Protein AF-0000000079761752 (afdb_homodimer)

Sequence (116 aa):
MTKQIEKVLKIPVVRKWYRCPNQECGQKLLIYDNTAQCSGVYIRCKKCGREVEIRIKNMTKQIEKVLKIPVVRKWYRCPNQECGQKLLIYDNTAQCSGVYIRCKKCGREVEIRIKN

Radius of gyration: 17.86 Å; Cα contacts (8 Å, |Δi|>4): 216; chains: 2; bounding box: 48×52×30 Å

pLDDT: mean 85.57, std 20.69, range [36.0, 98.31]

Secondary structure (DSSP, 8-state):
--------------EEEEE-S-TTT--EEEEEEEEEEEEEEEEE-TTT--EEEEEEE-/--------------EEEEE-S-TTT--EEEEEEEEEEEEEEEEE-TTT--EEEEEEE-

Foldseek 3Di:
DPPCPVCPVPPPWDKDFDFDPPPVGRHGDDIDTPCDADFPDWDADPPPGDIDTDGDDD/DPPCPVCPVPPPWDKDFDFDPPPVGRHGDDIDTPCDAAFPDWDADPPPGDIDTDGDDD

Organism: Clostridium scindens (strain ATCC 35704 / DSM 5676 / VPI 13733 / 19) (NCBI:txid411468)

Solvent-accessible surface area (backbone atoms only — not comparable to full-atom values): 7006 Å² total; per-residue (Å²): 134,76,77,72,68,69,71,67,72,69,67,75,82,44,73,44,74,42,49,41,82,50,82,89,63,50,45,78,71,36,37,31,35,67,74,14,33,28,34,51,32,34,40,66,39,86,82,80,65,46,75,40,73,47,74,39,85,91,134,74,76,71,67,69,69,64,71,70,66,77,81,43,74,43,74,41,50,42,83,50,81,90,64,50,45,77,69,36,36,31,33,67,72,14,33,26,34,51,31,34,41,67,39,85,83,81,65,46,76,40,72,47,74,38,84,92

Structure (mmCIF, N/CA/C/O backbone):
data_AF-0000000079761752-model_v1
#
loop_
_entity.id
_entity.type
_entity.pdbx_description
1 polymer 'Uncharacterized protein'
#
loop_
_atom_site.group_PDB
_atom_site.id
_atom_site.type_symbol
_atom_site.label_atom_id
_atom_site.label_alt_id
_atom_site.label_comp_id
_atom_site.label_asym_id
_atom_site.label_entity_id
_atom_site.label_seq_id
_atom_site.pdbx_PDB_ins_code
_atom_site.Cartn_x
_atom_site.Cartn_y
_atom_site.Cartn_z
_atom_si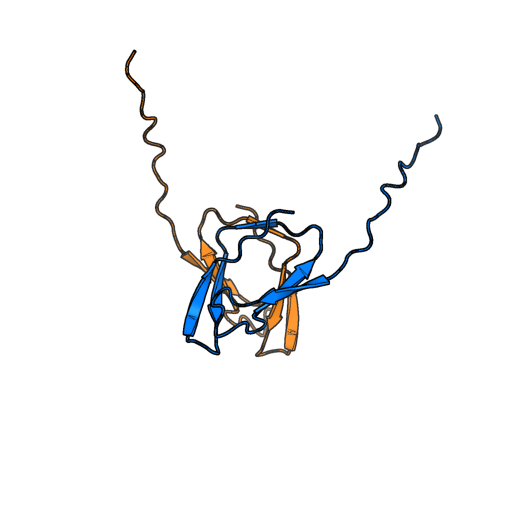te.occupancy
_atom_site.B_iso_or_equiv
_atom_site.auth_seq_id
_atom_site.auth_comp_id
_atom_site.auth_asym_id
_atom_site.auth_atom_id
_atom_site.pdbx_PDB_model_num
ATOM 1 N N . MET A 1 1 ? -33.719 -28.484 -5.801 1 37.5 1 MET A N 1
ATOM 2 C CA . MET A 1 1 ? -33.094 -27.312 -5.195 1 37.5 1 MET A CA 1
ATOM 3 C C . MET A 1 1 ? -31.641 -27.156 -5.629 1 37.5 1 MET A C 1
ATOM 5 O O . MET A 1 1 ? -30.766 -27.859 -5.129 1 37.5 1 MET A O 1
ATOM 9 N N . THR A 1 2 ? -31.453 -27.062 -6.906 1 40.78 2 THR A N 1
ATOM 10 C CA . THR A 1 2 ? -30.188 -26.969 -7.625 1 40.78 2 THR A CA 1
ATOM 11 C C . THR A 1 2 ? -29.375 -25.766 -7.141 1 40.78 2 THR A C 1
ATOM 13 O O . THR A 1 2 ? -29.875 -24.641 -7.117 1 40.78 2 THR A O 1
ATOM 16 N N . LYS A 1 3 ? -28.516 -26 -6.211 1 38.75 3 LYS A N 1
ATOM 17 C CA . LYS A 1 3 ? -27.578 -24.969 -5.746 1 38.75 3 LYS A CA 1
ATOM 18 C C . LYS A 1 3 ? -26.953 -24.234 -6.918 1 38.75 3 LYS A C 1
ATOM 20 O O . LYS A 1 3 ? -26.234 -24.828 -7.73 1 38.75 3 LYS A O 1
ATOM 25 N N . GLN A 1 4 ? -27.781 -23.438 -7.625 1 36 4 GLN A N 1
ATOM 26 C CA . GLN A 1 4 ? -27.141 -22.531 -8.586 1 36 4 GLN A CA 1
ATOM 27 C C . GLN A 1 4 ? -25.844 -21.953 -8.031 1 36 4 GLN A C 1
ATOM 29 O O . GLN A 1 4 ? -25.859 -21.172 -7.078 1 36 4 GLN A O 1
ATOM 34 N N . ILE A 1 5 ? -24.953 -22.797 -7.809 1 40.81 5 ILE A N 1
ATOM 35 C CA . ILE A 1 5 ? -23.625 -22.266 -7.602 1 40.81 5 ILE A CA 1
ATOM 36 C C . ILE A 1 5 ? -23.359 -21.141 -8.594 1 40.81 5 ILE A C 1
ATOM 38 O O . ILE A 1 5 ? -23.312 -21.359 -9.805 1 40.81 5 ILE A O 1
ATOM 42 N N . GLU A 1 6 ? -24.188 -20.109 -8.547 1 40.03 6 GLU A N 1
ATOM 43 C CA . GLU A 1 6 ? -23.797 -18.953 -9.344 1 40.03 6 GLU A CA 1
ATOM 44 C C . GLU A 1 6 ? -22.281 -18.906 -9.539 1 40.03 6 GLU A C 1
ATOM 46 O O . GLU A 1 6 ? -21.516 -19 -8.578 1 40.03 6 GLU A O 1
ATOM 51 N N . LYS A 1 7 ? -21.859 -19.594 -10.555 1 40.44 7 LYS A N 1
ATOM 52 C CA . LYS A 1 7 ? -20.5 -19.484 -11.086 1 40.44 7 LYS A CA 1
ATOM 53 C C . LYS A 1 7 ? -19.984 -18.047 -10.977 1 40.44 7 LYS A C 1
ATOM 55 O O . LYS A 1 7 ? -20.406 -17.172 -11.727 1 40.44 7 LYS A O 1
ATOM 60 N N . VAL A 1 8 ? -20.094 -17.5 -9.82 1 44.91 8 VAL A N 1
ATOM 61 C CA . VAL A 1 8 ? -19.391 -16.203 -9.805 1 44.91 8 VAL A CA 1
A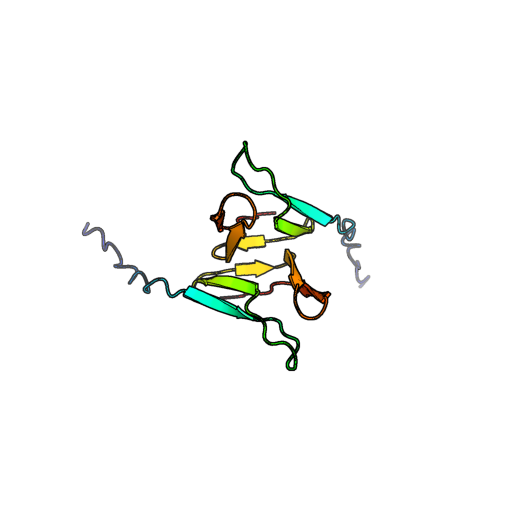TOM 62 C C . VAL A 1 8 ? -18.125 -16.297 -10.648 1 44.91 8 VAL A C 1
ATOM 64 O O . VAL A 1 8 ? -17.234 -17.109 -10.359 1 44.91 8 VAL A O 1
ATOM 67 N N . LEU A 1 9 ? -18.344 -16.297 -11.953 1 49.94 9 LEU A N 1
ATOM 68 C CA . LEU A 1 9 ? -17.188 -16.109 -12.82 1 49.94 9 LEU A CA 1
ATOM 69 C C . LEU A 1 9 ? -16.062 -15.383 -12.078 1 49.94 9 LEU A C 1
ATOM 71 O O . LEU A 1 9 ? -16.25 -14.273 -11.578 1 49.94 9 LEU A O 1
ATOM 75 N N . LYS A 1 10 ? -15.406 -16.156 -11.25 1 57.22 10 LYS A N 1
ATOM 76 C CA . LYS A 1 10 ? -14.234 -15.586 -10.594 1 57.22 10 LYS A CA 1
ATOM 77 C C . LYS A 1 10 ? -13.383 -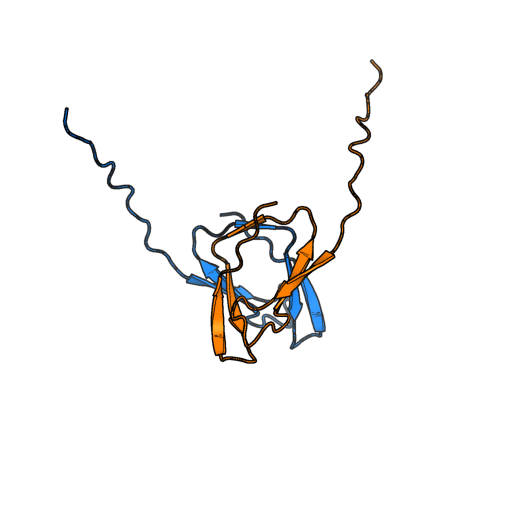14.789 -11.578 1 57.22 10 LYS A C 1
ATOM 79 O O . LYS A 1 10 ? -12.836 -15.352 -12.531 1 57.22 10 LYS A O 1
ATOM 84 N N . ILE A 1 11 ? -13.906 -13.633 -11.961 1 63.66 11 ILE A N 1
ATOM 85 C CA . ILE A 1 11 ? -12.992 -12.812 -12.758 1 63.66 11 ILE A CA 1
ATOM 86 C C . ILE A 1 11 ? -11.555 -13.086 -12.336 1 63.66 11 ILE A C 1
ATOM 88 O O . ILE A 1 11 ? -11.234 -13.086 -11.148 1 63.66 11 ILE A O 1
ATOM 92 N N . PRO A 1 12 ? -10.922 -13.578 -13.336 1 79.19 12 PRO A N 1
ATOM 93 C CA . PRO A 1 12 ? -9.516 -13.836 -13.016 1 79.19 12 PRO A CA 1
ATOM 94 C C . PRO A 1 12 ? -8.844 -12.664 -12.305 1 79.19 12 PRO A C 1
ATOM 96 O O . PRO A 1 12 ? -9.125 -11.508 -12.625 1 79.19 12 PRO A O 1
ATOM 99 N N . VAL A 1 13 ? -8.258 -12.953 -11.211 1 82.62 13 VAL A N 1
ATOM 100 C CA . VAL A 1 13 ? -7.508 -11.93 -10.484 1 82.62 13 VAL A CA 1
ATOM 101 C C . VAL A 1 13 ? -6.324 -11.461 -11.328 1 82.62 13 VAL A C 1
ATOM 103 O O . VAL A 1 13 ? -5.457 -12.266 -11.695 1 82.62 13 VAL A O 1
ATOM 106 N N . VAL A 1 14 ? -6.504 -10.297 -11.844 1 93 14 VAL A N 1
ATOM 107 C CA . VAL A 1 14 ? -5.414 -9.672 -12.586 1 93 14 VAL A CA 1
ATOM 108 C C . VAL A 1 14 ? -4.699 -8.656 -11.688 1 93 14 VAL A C 1
ATOM 110 O O . VAL A 1 14 ? -5.344 -7.852 -11.016 1 93 14 VAL A O 1
ATOM 113 N N . ARG A 1 15 ? -3.424 -8.844 -11.695 1 94.31 15 ARG A N 1
ATOM 114 C CA . ARG A 1 15 ? -2.615 -7.945 -10.883 1 94.31 15 ARG A CA 1
ATOM 115 C C . ARG A 1 15 ? -1.973 -6.859 -11.742 1 94.31 15 ARG A C 1
ATOM 117 O O . ARG A 1 15 ? -1.544 -7.125 -12.867 1 94.31 15 ARG A O 1
ATOM 124 N N . LYS A 1 16 ? -2.02 -5.711 -11.258 1 95.75 16 LYS A N 1
ATOM 125 C CA . LYS A 1 16 ? -1.412 -4.562 -11.93 1 95.75 16 LYS A CA 1
ATOM 126 C C . LYS A 1 16 ? -0.544 -3.76 -10.961 1 95.75 16 LYS A C 1
ATOM 128 O O . LYS A 1 16 ? -0.699 -3.865 -9.742 1 95.75 16 LYS A O 1
ATOM 133 N N . TRP A 1 17 ? 0.324 -2.971 -11.516 1 97.25 17 TRP A N 1
ATOM 134 C CA . TRP A 1 17 ? 1.163 -2.08 -10.719 1 97.25 17 TRP A CA 1
ATOM 135 C C . TRP A 1 17 ? 0.449 -0.762 -10.445 1 97.25 17 TRP A C 1
ATOM 137 O O . TRP A 1 17 ? -0.187 -0.195 -11.336 1 97.25 17 TRP A O 1
ATOM 147 N N . TYR A 1 18 ? 0.572 -0.392 -9.203 1 97.5 18 TYR A N 1
ATOM 148 C CA . TYR A 1 18 ? 0.274 1 -8.883 1 97.5 18 TYR A CA 1
ATOM 149 C C . TYR A 1 18 ? 1.519 1.869 -9.016 1 97.5 18 TYR A C 1
ATOM 151 O O . TYR A 1 18 ? 2.52 1.642 -8.328 1 97.5 18 TYR A O 1
ATOM 159 N N . ARG A 1 19 ? 1.389 2.807 -9.859 1 97.81 19 ARG A N 1
ATOM 160 C CA . ARG A 1 19 ? 2.553 3.639 -10.148 1 97.81 19 ARG A CA 1
ATOM 161 C C . ARG A 1 19 ? 2.434 5 -9.469 1 97.81 19 ARG A C 1
ATOM 163 O O . ARG A 1 19 ? 1.327 5.477 -9.211 1 97.81 19 ARG A O 1
ATOM 170 N N . CYS A 1 20 ? 3.568 5.477 -9.156 1 98.31 20 CYS A N 1
ATOM 171 C CA . CYS A 1 20 ? 3.615 6.84 -8.633 1 98.31 20 CYS A CA 1
ATOM 172 C C . CYS A 1 20 ? 2.83 7.793 -9.523 1 98.31 20 CYS A C 1
ATOM 174 O O . CYS A 1 20 ? 3.035 7.82 -10.742 1 98.31 20 CYS A O 1
ATOM 176 N N . PRO A 1 21 ? 1.914 8.625 -8.938 1 96.69 21 PRO A N 1
ATOM 177 C CA . PRO A 1 21 ? 1.062 9.508 -9.742 1 96.69 21 PRO A CA 1
ATOM 178 C C . PRO A 1 21 ? 1.83 10.68 -10.352 1 96.69 21 PRO A C 1
ATOM 180 O O . PRO A 1 21 ? 1.31 11.375 -11.227 1 96.69 21 PRO A O 1
ATOM 183 N N . ASN A 1 22 ? 3.004 10.867 -9.719 1 95.62 22 ASN A N 1
ATOM 184 C CA . ASN A 1 22 ? 3.85 11.859 -10.375 1 95.62 22 ASN A CA 1
ATOM 185 C C . ASN A 1 22 ? 4.23 11.438 -11.789 1 95.62 22 ASN A C 1
ATOM 187 O O . ASN A 1 22 ? 4.988 10.484 -11.969 1 95.62 22 ASN A O 1
ATOM 191 N N . GLN A 1 23 ? 3.762 12.18 -12.758 1 93.94 23 GLN A N 1
ATOM 192 C CA . GLN A 1 23 ? 3.891 11.82 -14.172 1 93.94 23 GLN A CA 1
ATOM 193 C C . GLN A 1 23 ? 5.355 11.703 -14.578 1 93.94 23 GLN A C 1
ATOM 195 O O . GLN A 1 23 ? 5.711 10.867 -15.406 1 93.94 23 GLN A O 1
ATOM 200 N N . GLU A 1 24 ? 6.176 12.484 -13.945 1 96.62 24 GLU A N 1
ATOM 201 C CA . GLU A 1 24 ? 7.598 12.469 -14.273 1 96.62 24 GLU A CA 1
ATOM 202 C C . GLU A 1 24 ? 8.305 11.305 -13.602 1 96.62 24 GLU A C 1
ATOM 204 O O . GLU A 1 24 ? 9.422 10.938 -13.984 1 96.62 24 GLU A O 1
ATOM 209 N N . CYS A 1 25 ? 7.742 10.703 -12.547 1 97.69 25 CYS A N 1
ATOM 210 C CA . CYS A 1 25 ? 8.344 9.609 -11.805 1 97.69 25 CYS A CA 1
ATOM 211 C C . CYS A 1 25 ? 7.824 8.266 -12.297 1 97.69 25 CYS A C 1
ATOM 213 O O . CYS A 1 25 ? 8.586 7.457 -12.836 1 97.69 25 CYS A O 1
ATOM 215 N N . GLY A 1 26 ? 6.512 7.988 -12.25 1 97.25 26 GLY A N 1
ATOM 216 C CA . GLY A 1 26 ? 5.871 6.789 -12.766 1 97.25 26 GLY A CA 1
ATOM 217 C C . GLY A 1 26 ? 6.43 5.512 -12.156 1 97.25 26 GLY A C 1
ATOM 218 O O . GLY A 1 26 ? 6.184 4.418 -12.664 1 97.25 26 GLY A O 1
ATOM 219 N N . GLN A 1 27 ? 7.152 5.645 -11.086 1 97.44 27 GLN A N 1
ATOM 220 C CA . GLN A 1 27 ? 7.754 4.484 -10.438 1 97.44 27 GLN A CA 1
ATOM 221 C C . GLN A 1 27 ? 6.688 3.486 -9.992 1 97.44 27 GLN A C 1
ATOM 223 O O . GLN A 1 27 ? 5.652 3.879 -9.445 1 97.44 27 GLN A O 1
ATOM 228 N N . LYS A 1 28 ? 6.969 2.176 -10.18 1 97 28 LYS A N 1
ATOM 229 C CA . LYS A 1 28 ? 6.121 1.126 -9.625 1 97 28 LYS A CA 1
ATOM 230 C C . LYS A 1 28 ? 6.195 1.1 -8.102 1 97 28 LYS A C 1
ATOM 232 O O . LYS A 1 28 ? 7.273 0.902 -7.535 1 97 28 LYS A O 1
ATOM 237 N N . LEU A 1 29 ? 5.113 1.289 -7.488 1 97.19 29 LEU A N 1
ATOM 238 C CA . LEU A 1 29 ? 5.102 1.398 -6.035 1 97.19 29 LEU A CA 1
ATOM 239 C C . LEU A 1 29 ? 4.676 0.082 -5.395 1 97.19 29 LEU A C 1
ATOM 241 O O . LEU A 1 29 ? 5.375 -0.446 -4.523 1 97.19 29 LEU A O 1
ATOM 245 N N . LEU A 1 30 ? 3.498 -0.404 -5.801 1 97.44 30 LEU A N 1
ATOM 246 C CA . LEU A 1 30 ? 2.971 -1.652 -5.262 1 97.44 30 LEU A CA 1
ATOM 247 C C . LEU A 1 30 ? 2.047 -2.332 -6.266 1 97.44 30 LEU A C 1
ATOM 249 O O . LEU A 1 30 ? 1.818 -1.806 -7.359 1 97.44 30 LEU A O 1
ATOM 253 N N . ILE A 1 31 ? 1.609 -3.537 -5.895 1 97.69 31 ILE A N 1
ATOM 254 C CA . ILE A 1 31 ? 0.748 -4.32 -6.773 1 97.69 31 ILE A CA 1
ATOM 255 C C . ILE A 1 31 ? -0.664 -4.379 -6.195 1 97.69 31 ILE A C 1
ATOM 257 O O . ILE A 1 31 ? -0.841 -4.387 -4.977 1 97.69 31 ILE A O 1
ATOM 261 N N . TYR A 1 32 ? -1.646 -4.293 -7.094 1 97.5 32 TYR A N 1
ATOM 262 C CA . TYR A 1 32 ? -3.027 -4.496 -6.676 1 97.5 32 TYR A CA 1
ATOM 263 C C . TYR A 1 32 ? -3.781 -5.363 -7.676 1 97.5 32 TYR A C 1
ATOM 265 O O . TYR A 1 32 ? -3.396 -5.453 -8.844 1 97.5 32 TYR A O 1
ATOM 273 N N . ASP A 1 33 ? -4.773 -5.988 -7.176 1 95.94 33 ASP A N 1
ATOM 274 C CA . ASP A 1 33 ? -5.562 -6.824 -8.078 1 95.94 33 ASP A CA 1
ATOM 275 C C . ASP A 1 33 ? -6.852 -6.121 -8.492 1 95.94 33 ASP A C 1
ATOM 277 O O . ASP A 1 33 ? -7.152 -5.027 -8 1 95.94 33 ASP A O 1
ATOM 281 N N . ASN A 1 34 ? -7.543 -6.715 -9.445 1 93.88 34 ASN A N 1
ATOM 282 C CA . ASN A 1 34 ? -8.703 -6.066 -10.047 1 93.88 34 ASN A CA 1
ATOM 283 C C . ASN A 1 34 ? -9.852 -5.941 -9.055 1 93.88 34 ASN A C 1
ATOM 285 O O . ASN A 1 34 ? -10.852 -5.273 -9.336 1 93.88 34 ASN A O 1
ATOM 289 N N . THR A 1 35 ? -9.789 -6.422 -7.891 1 92.81 35 THR A N 1
ATOM 290 C CA . THR A 1 35 ? -10.844 -6.336 -6.883 1 92.81 35 THR A CA 1
ATOM 291 C C . THR A 1 35 ? -10.406 -5.43 -5.734 1 92.81 35 THR A C 1
ATOM 293 O O . THR A 1 35 ? -11.125 -5.297 -4.738 1 92.81 35 THR A O 1
ATOM 296 N N . ALA A 1 36 ? -9.305 -4.809 -5.902 1 95.94 36 ALA A N 1
ATOM 297 C CA . ALA A 1 36 ? -8.688 -4.074 -4.801 1 95.94 36 ALA A CA 1
ATOM 298 C C . ALA A 1 36 ? -9.516 -2.85 -4.426 1 95.94 36 ALA A C 1
ATOM 300 O O . ALA A 1 36 ? -10.141 -2.227 -5.289 1 95.94 36 ALA A O 1
ATOM 301 N N . GLN A 1 37 ? -9.617 -2.633 -3.223 1 95.88 37 GLN A N 1
ATOM 302 C CA . GLN A 1 37 ? -10.125 -1.398 -2.629 1 95.88 37 GLN A CA 1
ATOM 303 C C . GLN A 1 37 ? -9.133 -0.835 -1.609 1 95.88 37 GLN A C 1
ATOM 305 O O . GLN A 1 37 ? -8.633 -1.567 -0.752 1 95.88 37 GLN A O 1
ATOM 310 N N . CYS A 1 38 ? -8.875 0.42 -1.767 1 97.44 38 CYS A N 1
ATOM 311 C CA . CYS A 1 38 ? -7.887 0.99 -0.856 1 97.44 38 CYS A CA 1
ATOM 312 C C . CYS A 1 38 ? -8.078 2.496 -0.714 1 97.44 38 CYS A C 1
ATOM 314 O O . CYS A 1 38 ? -8.219 3.205 -1.712 1 97.44 38 CYS A O 1
ATOM 316 N N . SER A 1 39 ? -8.117 2.9 0.504 1 96.62 39 SER A N 1
ATOM 317 C CA . SER A 1 39 ? -8.125 4.316 0.854 1 96.62 39 SER A CA 1
ATOM 318 C C . SER A 1 39 ? -7.484 4.555 2.217 1 96.62 39 SER A C 1
ATOM 320 O O . SER A 1 39 ? -7.508 3.678 3.082 1 96.62 39 SER A O 1
ATOM 322 N N . GLY A 1 40 ? -6.836 5.688 2.324 1 96.5 40 GLY A N 1
ATOM 323 C CA . GLY A 1 40 ? -6.242 6.035 3.605 1 96.5 40 GLY A CA 1
ATOM 324 C C . GLY A 1 40 ? -4.906 5.363 3.848 1 96.5 40 GLY A C 1
ATOM 325 O O . GLY A 1 40 ? -4.492 5.191 4.996 1 96.5 40 GLY A O 1
ATOM 326 N N . VAL A 1 41 ? -4.305 4.871 2.787 1 97.5 41 VAL A N 1
ATOM 327 C CA . VAL A 1 41 ? -3.014 4.195 2.834 1 97.5 41 VAL A CA 1
ATOM 328 C C . VAL A 1 41 ? -1.976 5.016 2.07 1 97.5 41 VAL A C 1
ATOM 330 O O . VAL A 1 41 ? -2.248 5.504 0.972 1 97.5 41 VAL A O 1
ATOM 333 N N . TYR A 1 42 ? -0.78 5.18 2.68 1 97.88 42 TYR A N 1
ATOM 334 C CA . TYR A 1 42 ? 0.246 6.059 2.131 1 97.88 42 TYR A CA 1
ATOM 335 C C . TYR A 1 42 ? 1.578 5.328 2.004 1 97.88 42 TYR A C 1
ATOM 337 O O . TYR A 1 42 ? 1.954 4.551 2.885 1 97.88 42 TYR A O 1
ATOM 345 N N . ILE A 1 43 ? 2.211 5.652 0.948 1 97.56 43 ILE A N 1
ATOM 346 C CA . ILE A 1 43 ? 3.562 5.137 0.751 1 97.56 43 ILE A CA 1
ATOM 347 C C . ILE A 1 43 ? 4.449 6.23 0.162 1 97.56 43 ILE A C 1
ATOM 349 O O . ILE A 1 43 ? 3.998 7.031 -0.664 1 97.56 43 ILE A O 1
ATOM 353 N N . ARG A 1 44 ? 5.672 6.258 0.668 1 96.75 44 ARG A N 1
ATOM 354 C CA . ARG A 1 44 ? 6.629 7.203 0.106 1 96.75 44 ARG A CA 1
ATOM 355 C C . ARG A 1 44 ? 7.336 6.613 -1.108 1 96.75 44 ARG A C 1
ATOM 357 O O . ARG A 1 44 ? 7.93 5.535 -1.023 1 96.75 44 ARG A O 1
ATOM 364 N N . CYS A 1 45 ? 7.23 7.309 -2.199 1 97.62 45 CYS A N 1
ATOM 365 C CA . CYS A 1 45 ? 7.957 6.898 -3.395 1 97.62 45 CYS A CA 1
ATOM 366 C C . CYS A 1 45 ? 9.461 7.043 -3.195 1 97.62 45 CYS A C 1
ATOM 368 O O . CYS A 1 45 ? 9.953 8.141 -2.934 1 97.62 45 CYS A O 1
ATOM 370 N N . LYS A 1 46 ? 10.148 6.039 -3.457 1 95.12 46 LYS A N 1
ATOM 371 C CA . LYS A 1 46 ? 11.586 6.043 -3.195 1 95.12 46 LYS A CA 1
ATOM 372 C C . LYS A 1 46 ? 12.344 6.793 -4.289 1 95.12 46 LYS A C 1
ATOM 374 O O . LYS A 1 46 ? 13.477 7.23 -4.078 1 95.12 46 LYS A O 1
ATOM 379 N N . LYS A 1 47 ? 11.68 6.918 -5.336 1 96.62 47 LYS A N 1
ATOM 380 C CA . LYS A 1 47 ? 12.367 7.566 -6.453 1 96.62 47 LYS A CA 1
ATOM 381 C C . LYS A 1 47 ? 12.25 9.086 -6.359 1 96.62 47 LYS A C 1
ATOM 383 O O . LYS A 1 47 ? 13.266 9.789 -6.395 1 96.62 47 LYS A O 1
ATOM 388 N N . CYS A 1 48 ? 11.156 9.648 -6.227 1 97.81 48 CYS A N 1
ATOM 389 C CA . CYS A 1 48 ? 10.984 11.094 -6.262 1 97.81 48 CYS A CA 1
ATOM 390 C C . CYS A 1 48 ? 10.844 11.664 -4.855 1 97.81 48 CYS A C 1
ATOM 392 O O . CYS A 1 48 ? 10.914 12.883 -4.664 1 97.81 48 CYS A O 1
ATOM 394 N N . GLY A 1 49 ? 10.578 10.758 -3.861 1 96.81 49 GLY A N 1
ATOM 395 C CA . GLY A 1 49 ? 10.562 11.172 -2.469 1 96.81 49 GLY A CA 1
ATOM 396 C C . GLY A 1 49 ? 9.203 11.664 -2.01 1 96.81 49 GLY A C 1
ATOM 397 O O . GLY A 1 49 ? 9.039 12.07 -0.857 1 96.81 49 GLY A O 1
ATOM 398 N N . ARG A 1 50 ? 8.227 11.523 -2.801 1 96.44 50 ARG A N 1
ATOM 399 C CA . ARG A 1 50 ? 6.898 12.031 -2.457 1 96.44 50 ARG A CA 1
ATOM 400 C C . ARG A 1 50 ? 6.07 10.961 -1.748 1 96.44 50 ARG A C 1
ATOM 402 O O . ARG A 1 50 ? 6.168 9.773 -2.07 1 96.44 50 ARG A O 1
ATOM 409 N N . GLU A 1 51 ? 5.301 11.438 -0.816 1 97 51 GLU A N 1
ATOM 410 C CA . GLU A 1 51 ? 4.305 10.57 -0.199 1 97 51 GLU A CA 1
ATOM 411 C C . GLU A 1 51 ? 3.076 10.422 -1.089 1 97 51 GLU A C 1
ATOM 413 O O . GLU A 1 51 ? 2.482 11.414 -1.509 1 97 51 GLU A O 1
ATOM 418 N N . VAL A 1 52 ? 2.662 9.203 -1.373 1 97.31 52 VAL A N 1
ATOM 419 C CA . VAL A 1 52 ? 1.544 8.914 -2.264 1 97.31 52 VAL A CA 1
ATOM 420 C C . VAL A 1 52 ? 0.437 8.203 -1.488 1 97.31 52 VAL A C 1
ATOM 422 O O . VAL A 1 52 ? 0.692 7.211 -0.798 1 97.31 52 VAL A O 1
ATOM 425 N N . GLU A 1 53 ? -0.783 8.742 -1.568 1 97.19 53 GLU A N 1
ATOM 426 C CA . GLU A 1 53 ? -1.932 7.996 -1.063 1 97.19 53 GLU A CA 1
ATOM 427 C C . GLU A 1 53 ? -2.416 6.973 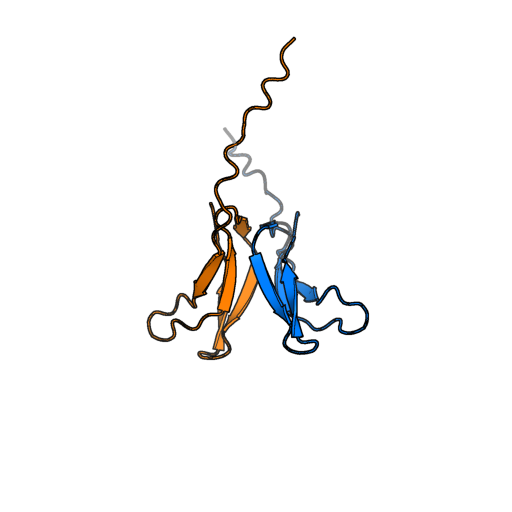-2.084 1 97.19 53 GLU A C 1
ATOM 429 O O . GLU A 1 53 ? -2.686 7.312 -3.238 1 97.19 53 GLU A O 1
ATOM 434 N N . ILE A 1 54 ? -2.494 5.77 -1.638 1 97.38 54 ILE A N 1
ATOM 435 C CA . ILE A 1 54 ? -3.002 4.715 -2.512 1 97.38 54 ILE A CA 1
ATOM 436 C C . ILE A 1 54 ? -4.527 4.727 -2.498 1 97.38 54 ILE A C 1
ATOM 438 O O . ILE A 1 54 ? -5.148 4.434 -1.474 1 97.38 54 ILE A O 1
ATOM 442 N N . ARG A 1 55 ? -5.113 5.109 -3.623 1 96.25 55 ARG A N 1
ATOM 443 C CA . ARG A 1 55 ? -6.566 5.133 -3.781 1 96.25 55 ARG A CA 1
ATOM 444 C C . ARG A 1 55 ? -7.008 4.219 -4.922 1 96.25 55 ARG A C 1
ATOM 446 O O . ARG A 1 55 ? -6.75 4.512 -6.09 1 96.25 55 ARG A O 1
ATOM 453 N N . ILE A 1 56 ? -7.531 3.174 -4.516 1 95 56 ILE A N 1
ATOM 454 C CA . ILE A 1 56 ? -8.055 2.215 -5.48 1 95 56 ILE A CA 1
ATOM 455 C C . ILE A 1 56 ? -9.523 1.917 -5.176 1 95 56 ILE A C 1
ATOM 457 O O . ILE A 1 56 ? -9.859 1.545 -4.051 1 95 56 ILE A O 1
ATOM 461 N N . LYS A 1 57 ? -10.352 2.139 -6.098 1 88.06 57 LYS A N 1
ATOM 462 C CA . LYS A 1 57 ? -11.773 1.794 -6.012 1 88.06 57 LYS A CA 1
ATOM 463 C C . LYS A 1 57 ? -12.203 0.933 -7.199 1 88.06 57 LYS A C 1
ATOM 465 O O . LYS A 1 57 ? -12.344 1.433 -8.312 1 88.06 57 LYS A O 1
ATOM 470 N N . ASN A 1 58 ? -12.07 -0.31 -6.914 1 71.88 58 ASN A N 1
ATOM 471 C CA . ASN A 1 58 ? -12.594 -1.164 -7.977 1 71.88 58 ASN A CA 1
ATOM 472 C C . ASN A 1 58 ? -13.969 -1.716 -7.629 1 71.88 58 ASN A C 1
ATOM 474 O O . ASN A 1 58 ? -14.312 -1.847 -6.453 1 71.88 58 ASN A O 1
ATOM 478 N N . MET B 1 1 ? -34.531 25.531 10.25 1 37.28 1 MET B N 1
ATOM 479 C CA . MET B 1 1 ? -33.938 24.344 9.641 1 37.28 1 MET B CA 1
ATOM 480 C C . MET B 1 1 ? -32.438 24.328 9.883 1 37.28 1 MET B C 1
ATOM 482 O O . MET B 1 1 ? -31.688 25.109 9.266 1 37.28 1 MET B O 1
ATOM 486 N N . THR B 1 2 ? -32.062 24.25 11.109 1 40.38 2 THR B N 1
ATOM 487 C CA . THR B 1 2 ? -30.703 24.297 11.664 1 40.38 2 THR B CA 1
ATOM 488 C C . THR B 1 2 ? -29.828 23.188 11.062 1 40.38 2 THR B C 1
ATOM 490 O O . THR B 1 2 ? -30.203 22.016 11.094 1 40.38 2 THR B O 1
ATOM 493 N N . LYS B 1 3 ? -29.156 23.5 10.047 1 38.44 3 LYS B N 1
ATOM 494 C CA . LYS B 1 3 ? -28.188 22.562 9.469 1 38.44 3 LYS B CA 1
ATOM 495 C C . LYS B 1 3 ? -27.328 21.922 10.562 1 38.44 3 LYS B C 1
ATOM 497 O O . LYS B 1 3 ? -26.578 22.609 11.25 1 38.44 3 LYS B O 1
ATOM 502 N N . GLN B 1 4 ? -27.969 21.062 11.391 1 36.12 4 GLN B N 1
ATOM 503 C CA . GLN B 1 4 ? -27.141 20.266 12.281 1 36.12 4 GLN B CA 1
ATOM 504 C C . GLN B 1 4 ? -25.859 19.812 11.578 1 36.12 4 GLN B C 1
ATOM 506 O O . GLN B 1 4 ? -25.922 19.047 10.609 1 36.12 4 GLN B O 1
ATOM 511 N N . ILE B 1 5 ? -25.109 20.75 11.273 1 40.22 5 ILE B N 1
ATOM 512 C CA . ILE B 1 5 ? -23.75 20.359 10.914 1 40.22 5 ILE B CA 1
ATOM 513 C C . ILE B 1 5 ? -23.266 19.266 11.859 1 40.22 5 ILE B C 1
ATOM 515 O O . ILE B 1 5 ? -23.109 19.5 13.062 1 40.22 5 ILE B O 1
ATOM 519 N N . GLU B 1 6 ? -24 18.156 11.93 1 40.03 6 GLU B N 1
ATOM 520 C CA . GLU B 1 6 ? -23.391 17.062 12.664 1 40.03 6 GLU B CA 1
ATOM 521 C C . GLU B 1 6 ? -21.875 17.156 12.648 1 40.03 6 GLU B C 1
ATOM 523 O O . GLU B 1 6 ? -21.266 17.297 11.586 1 40.03 6 GLU B O 1
ATOM 528 N N . LYS B 1 7 ? -21.391 17.906 13.594 1 40.56 7 LYS B N 1
ATOM 529 C CA . LYS B 1 7 ? -19.969 17.906 13.93 1 40.56 7 LYS B CA 1
ATOM 530 C C . LYS B 1 7 ? -19.359 16.516 13.758 1 40.56 7 LYS B C 1
ATOM 532 O O . LYS B 1 7 ? -19.625 15.625 14.57 1 40.56 7 LYS B O 1
ATOM 537 N N . VAL B 1 8 ? -19.578 15.922 12.641 1 44.66 8 VAL B N 1
ATOM 538 C CA . VAL B 1 8 ? -18.797 14.695 12.531 1 44.66 8 VAL B CA 1
ATOM 539 C C . VAL B 1 8 ? -17.438 14.898 13.195 1 44.66 8 VAL B C 1
ATOM 541 O O . VAL B 1 8 ? -16.672 15.773 12.789 1 44.66 8 VAL B O 1
ATOM 544 N N . LEU B 1 9 ? -17.469 14.898 14.523 1 50.09 9 LEU B N 1
ATOM 545 C CA . LEU B 1 9 ? -16.203 14.812 15.219 1 50.09 9 LEU B CA 1
ATOM 546 C C . LEU B 1 9 ? -15.141 14.172 14.328 1 50.09 9 LEU B C 1
ATOM 548 O O . LEU B 1 9 ? -15.32 13.047 13.852 1 50.09 9 LEU B O 1
ATOM 552 N N . LYS B 1 10 ? -14.656 14.961 13.438 1 57.53 10 LYS B N 1
ATOM 553 C CA . LYS B 1 10 ? -13.547 14.477 12.625 1 57.53 10 LYS B CA 1
ATOM 554 C C . LYS B 1 10 ? -12.508 13.773 13.477 1 57.53 10 LYS B C 1
ATOM 556 O O . LYS B 1 10 ? -11.875 14.391 14.336 1 57.53 10 LYS B O 1
ATOM 561 N N . ILE B 1 11 ? -12.859 12.578 13.945 1 63.53 11 ILE B N 1
ATOM 562 C CA . ILE B 1 11 ? -11.789 11.836 14.602 1 63.53 11 ILE B CA 1
ATOM 563 C C . ILE B 1 11 ? -10.445 12.211 13.977 1 63.53 11 ILE B C 1
ATOM 565 O O . ILE B 1 11 ? -10.305 12.211 12.75 1 63.53 11 ILE B O 1
ATOM 569 N N . PRO B 1 12 ? -9.719 12.75 14.875 1 79.62 12 PRO B N 1
ATOM 570 C CA . PRO B 1 12 ? -8.398 13.109 14.359 1 79.62 12 PRO B CA 1
ATOM 571 C C . PRO B 1 12 ? -7.758 11.977 13.555 1 79.62 12 PRO B C 1
ATOM 573 O O . PRO B 1 12 ? -7.898 10.805 13.906 1 79.62 12 PRO B O 1
ATOM 576 N N . VAL B 1 13 ? -7.336 12.289 12.406 1 82.94 13 VAL B N 1
ATOM 577 C CA . VAL B 1 13 ? -6.633 11.32 11.57 1 82.94 13 VAL B CA 1
ATOM 578 C C . VAL B 1 13 ? -5.301 10.953 12.211 1 82.94 13 VAL B C 1
ATOM 580 O O . VAL B 1 13 ? -4.453 11.82 12.445 1 82.94 13 VAL B O 1
ATOM 583 N N . VAL B 1 14 ? -5.309 9.781 12.742 1 93.19 14 VAL B N 1
ATOM 584 C CA . VAL B 1 14 ? -4.07 9.242 13.297 1 93.19 14 VAL B CA 1
ATOM 585 C C . VAL B 1 14 ? -3.432 8.281 12.305 1 93.19 14 VAL B C 1
ATOM 587 O O . VAL B 1 14 ? -4.113 7.426 11.734 1 93.19 14 VAL B O 1
ATOM 590 N N . ARG B 1 15 ? -2.186 8.555 12.109 1 94.31 15 ARG B N 1
ATOM 591 C CA . ARG B 1 15 ? -1.45 7.707 11.172 1 94.31 15 ARG B CA 1
ATOM 592 C C . ARG B 1 15 ? -0.604 6.676 11.914 1 94.31 15 ARG B C 1
ATOM 594 O O . ARG B 1 15 ? -0.025 6.977 12.961 1 94.31 15 ARG B O 1
ATOM 601 N N . LYS B 1 16 ? -0.637 5.52 11.445 1 95.81 16 LYS B N 1
ATOM 602 C CA . LYS B 1 16 ? 0.15 4.426 12.008 1 95.81 16 LYS B CA 1
ATOM 603 C C . LYS B 1 16 ? 0.912 3.682 10.914 1 95.81 16 LYS B C 1
ATOM 605 O O . LYS B 1 16 ? 0.558 3.768 9.734 1 95.81 16 LYS B O 1
ATOM 610 N N . TRP B 1 17 ? 1.916 2.977 11.328 1 97.25 17 TRP B N 1
ATOM 611 C CA . TRP B 1 17 ? 2.684 2.146 10.406 1 97.25 17 TRP B CA 1
ATOM 612 C C . TRP B 1 17 ? 2.039 0.775 10.242 1 97.25 17 TRP B C 1
ATOM 614 O O . TRP B 1 17 ? 1.597 0.168 11.219 1 97.25 17 TRP B O 1
ATOM 624 N N . TYR B 1 18 ? 1.987 0.399 8.977 1 97.5 18 TYR B N 1
ATOM 625 C CA . TYR B 1 18 ? 1.742 -1.012 8.703 1 97.5 18 TYR B CA 1
ATOM 626 C C . TYR B 1 18 ? 3.051 -1.789 8.633 1 97.5 18 TYR B C 1
ATOM 628 O O . TYR B 1 18 ? 3.912 -1.493 7.801 1 97.5 18 TYR B O 1
ATOM 636 N N . ARG B 1 19 ? 3.129 -2.727 9.484 1 97.81 19 ARG B N 1
ATOM 637 C CA . ARG B 1 19 ? 4.379 -3.473 9.578 1 97.81 19 ARG B CA 1
ATOM 638 C C . ARG B 1 19 ? 4.25 -4.844 8.922 1 97.81 19 ARG B C 1
ATOM 640 O O . ARG B 1 19 ? 3.152 -5.395 8.828 1 97.81 19 ARG B O 1
ATOM 647 N N . CYS B 1 20 ? 5.359 -5.242 8.422 1 98.31 20 CYS B N 1
ATOM 648 C CA . CYS B 1 20 ? 5.418 -6.602 7.895 1 98.31 20 CYS B CA 1
ATOM 649 C C . CYS B 1 20 ? 4.855 -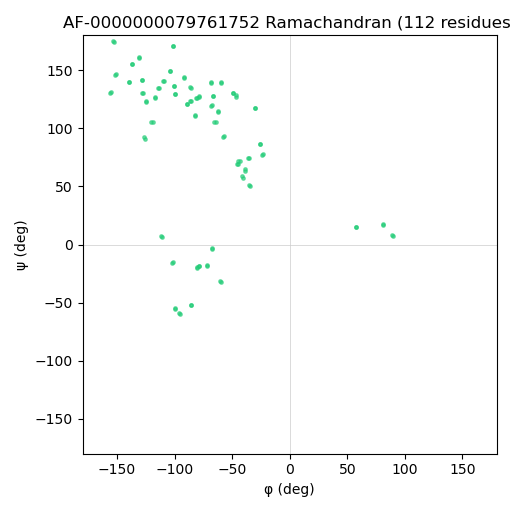7.602 8.898 1 98.31 20 CYS B C 1
ATOM 651 O O . CYS B 1 20 ? 5.25 -7.605 10.062 1 98.31 20 CYS B O 1
ATOM 653 N N . PRO B 1 21 ? 3.916 -8.508 8.469 1 96.62 21 PRO B N 1
ATOM 654 C CA . PRO B 1 21 ? 3.268 -9.445 9.391 1 96.62 21 PRO B CA 1
ATOM 655 C C . PRO B 1 21 ? 4.207 -10.547 9.859 1 96.62 21 PRO B C 1
ATOM 657 O O . PRO B 1 21 ? 3.883 -11.273 10.805 1 96.62 21 PRO B O 1
ATOM 660 N N . ASN B 1 22 ? 5.281 -10.664 9.047 1 95.62 22 ASN B N 1
ATOM 661 C CA . ASN B 1 22 ? 6.289 -11.594 9.555 1 95.62 22 ASN B CA 1
ATOM 662 C C . ASN B 1 22 ? 6.859 -11.133 10.891 1 95.62 22 ASN B C 1
ATOM 664 O O . ASN B 1 22 ? 7.566 -10.125 10.953 1 95.62 22 ASN B O 1
ATOM 668 N N . GLN B 1 23 ? 6.598 -11.883 11.922 1 93.81 23 GLN B N 1
ATOM 669 C CA . GLN B 1 23 ? 6.918 -11.516 13.297 1 93.81 23 GLN B CA 1
ATOM 670 C C . GLN B 1 23 ? 8.422 -11.289 13.469 1 93.81 23 GLN B C 1
ATOM 672 O O . GLN B 1 23 ? 8.836 -10.422 14.242 1 93.81 23 GLN B O 1
ATOM 677 N N . GLU B 1 24 ? 9.195 -12.016 12.719 1 96.5 24 GLU B N 1
ATOM 678 C CA . GLU B 1 24 ? 10.648 -11.891 12.82 1 96.5 24 GLU B CA 1
ATOM 679 C C . GLU B 1 24 ? 11.156 -10.68 12.047 1 96.5 24 GLU B C 1
ATOM 681 O O . GLU B 1 24 ? 12.289 -10.234 12.242 1 96.5 24 GLU B O 1
ATOM 686 N N . CYS B 1 25 ? 10.383 -10.148 11.094 1 97.69 25 CYS B N 1
ATOM 687 C CA . CYS B 1 25 ? 10.773 -9.016 10.266 1 97.69 25 CYS B CA 1
ATOM 688 C C . CYS B 1 25 ? 10.242 -7.711 10.836 1 97.69 25 CYS B C 1
ATOM 690 O O . CYS B 1 25 ? 11.016 -6.844 11.25 1 97.69 25 CYS B O 1
ATOM 692 N N . GLY B 1 26 ? 8.922 -7.516 11 1 97.25 26 GLY B N 1
ATOM 693 C CA . GLY B 1 26 ? 8.289 -6.359 11.602 1 97.25 26 GLY B CA 1
ATOM 694 C C . GLY B 1 26 ? 8.648 -5.051 10.922 1 97.25 26 GLY B C 1
ATOM 695 O O . GLY B 1 26 ? 8.422 -3.975 11.477 1 97.25 26 GLY B O 1
ATOM 696 N N . GLN B 1 27 ? 9.195 -5.148 9.758 1 97.38 27 GLN B N 1
ATOM 697 C CA . GLN B 1 27 ? 9.609 -3.951 9.023 1 97.38 27 GLN B CA 1
ATOM 698 C C . GLN B 1 27 ? 8.422 -3.035 8.758 1 97.38 27 GLN B C 1
ATOM 700 O O . GLN B 1 27 ? 7.34 -3.504 8.391 1 97.38 27 GLN B O 1
ATOM 705 N N . LYS B 1 28 ? 8.633 -1.696 8.898 1 96.94 28 LYS B N 1
ATOM 706 C CA . LYS B 1 28 ? 7.633 -0.714 8.5 1 96.94 28 LYS B CA 1
ATOM 707 C C . LYS B 1 28 ? 7.465 -0.696 6.98 1 96.94 28 LYS B C 1
ATOM 709 O O . LYS B 1 28 ? 8.422 -0.44 6.246 1 96.94 28 LYS B O 1
ATOM 714 N N . LEU B 1 29 ? 6.312 -0.976 6.551 1 97.19 29 LEU B N 1
ATOM 715 C CA . LEU B 1 29 ? 6.074 -1.094 5.117 1 97.19 29 LEU B CA 1
ATOM 716 C C . LEU B 1 29 ? 5.453 0.185 4.562 1 97.19 29 LEU B C 1
ATOM 718 O O . LEU B 1 29 ? 5.961 0.752 3.59 1 97.19 29 LEU B O 1
ATOM 722 N N . LEU B 1 30 ? 4.336 0.603 5.16 1 97.44 30 LEU B N 1
ATOM 723 C CA . LEU B 1 30 ? 3.637 1.803 4.715 1 97.44 30 LEU B CA 1
ATOM 724 C C . LEU B 1 30 ? 2.838 2.42 5.859 1 97.44 30 LEU B C 1
ATOM 726 O O . LEU B 1 30 ? 2.83 1.893 6.973 1 97.44 30 LEU B O 1
ATOM 730 N N . ILE B 1 31 ? 2.258 3.576 5.57 1 97.69 31 ILE B N 1
ATOM 731 C CA . ILE B 1 31 ? 1.493 4.305 6.578 1 97.69 31 ILE B CA 1
ATOM 732 C C . ILE B 1 31 ? 0.008 4.266 6.227 1 97.69 31 ILE B C 1
ATOM 734 O O . ILE B 1 31 ? -0.358 4.25 5.047 1 97.69 31 ILE B O 1
ATOM 738 N N . TYR B 1 32 ? -0.816 4.117 7.262 1 97.56 32 TYR B N 1
ATOM 739 C CA . TYR B 1 32 ? -2.258 4.219 7.062 1 97.56 32 TYR B CA 1
ATOM 740 C C . TYR B 1 32 ? -2.906 5.035 8.172 1 97.56 32 TYR B C 1
ATOM 742 O O . TYR B 1 32 ? -2.355 5.148 9.273 1 97.56 32 TYR B O 1
ATOM 750 N N . ASP B 1 33 ? -4.02 5.586 7.836 1 95.94 33 ASP B N 1
ATOM 751 C CA . ASP B 1 33 ? -4.719 6.367 8.852 1 95.94 33 ASP B CA 1
ATOM 752 C C . ASP B 1 33 ? -5.879 5.574 9.453 1 95.94 33 ASP B C 1
ATOM 754 O O . ASP B 1 33 ? -6.164 4.457 9.016 1 95.94 33 ASP B O 1
ATOM 758 N N . ASN B 1 34 ? -6.445 6.121 10.5 1 94 34 ASN B N 1
ATOM 759 C CA . ASN B 1 34 ? -7.449 5.395 11.273 1 94 34 ASN B CA 1
ATOM 760 C C . ASN B 1 34 ? -8.727 5.184 10.469 1 94 34 ASN B C 1
ATOM 762 O O . ASN B 1 34 ? -9.625 4.461 10.898 1 94 34 ASN B O 1
ATOM 766 N N . THR B 1 35 ? -8.875 5.656 9.305 1 92.88 35 THR B N 1
ATOM 767 C CA . THR B 1 35 ? -10.055 5.488 8.461 1 92.88 35 THR B CA 1
ATOM 768 C C . THR B 1 35 ? -9.742 4.598 7.262 1 92.88 35 THR B C 1
ATOM 770 O O . THR B 1 35 ? -10.594 4.395 6.398 1 92.88 35 THR B O 1
ATOM 773 N N . ALA B 1 36 ? -8.602 4.066 7.266 1 96 36 ALA B N 1
ATOM 774 C CA . ALA B 1 36 ? -8.109 3.363 6.082 1 96 36 ALA B CA 1
ATOM 775 C C . ALA B 1 36 ? -8.898 2.08 5.84 1 96 36 ALA B C 1
ATOM 777 O O . ALA B 1 36 ? -9.32 1.417 6.785 1 96 36 ALA B O 1
ATOM 778 N N . GLN B 1 37 ? -9.156 1.843 4.66 1 95.88 37 GLN B N 1
ATOM 779 C CA . GLN B 1 37 ? -9.664 0.572 4.148 1 95.88 37 GLN B CA 1
ATOM 780 C C . GLN B 1 37 ? -8.812 0.073 2.984 1 95.88 37 GLN B C 1
ATOM 782 O O . GLN B 1 37 ? -8.516 0.827 2.05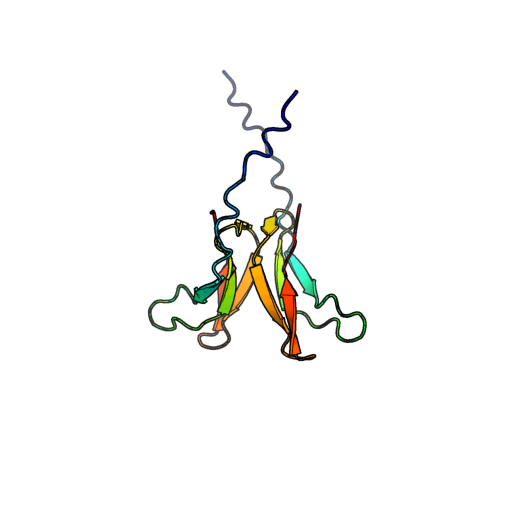5 1 95.88 37 GLN B O 1
ATOM 787 N N . CYS B 1 38 ? -8.438 -1.156 3.104 1 97.44 38 CYS B N 1
ATOM 788 C CA . CYS B 1 38 ? -7.562 -1.66 2.049 1 97.44 38 CYS B CA 1
ATOM 789 C C . CYS B 1 38 ? -7.676 -3.176 1.927 1 97.44 38 CYS B C 1
ATOM 791 O O . CYS B 1 38 ? -7.609 -3.889 2.928 1 97.44 38 CYS B O 1
ATOM 793 N N . SER B 1 39 ? -7.855 -3.596 0.726 1 96.5 39 SER B N 1
ATOM 794 C CA . SER B 1 39 ? -7.82 -5.008 0.367 1 96.5 39 SER B CA 1
ATOM 795 C C . SER B 1 39 ? -7.379 -5.203 -1.079 1 96.5 39 SER B C 1
ATOM 797 O O . SER B 1 39 ? -7.605 -4.332 -1.925 1 96.5 39 SER B O 1
ATOM 799 N N . GLY B 1 40 ? -6.672 -6.281 -1.289 1 96.44 40 GLY B N 1
ATOM 800 C CA . GLY B 1 40 ? -6.258 -6.594 -2.648 1 96.44 40 GLY B CA 1
ATOM 801 C C . GLY B 1 40 ? -5.027 -5.828 -3.09 1 96.44 40 GLY B C 1
ATOM 802 O O . GLY B 1 40 ? -4.797 -5.645 -4.285 1 96.44 40 GLY B O 1
ATOM 803 N N . VAL B 1 41 ? -4.316 -5.273 -2.121 1 97.5 41 VAL B N 1
ATOM 804 C CA . VAL B 1 41 ? -3.1 -4.508 -2.365 1 97.5 41 VAL B CA 1
ATOM 805 C C . VAL B 1 41 ? -1.897 -5.246 -1.776 1 97.5 41 VAL B C 1
ATOM 807 O O . VAL B 1 41 ? -1.961 -5.746 -0.652 1 97.5 41 VAL B O 1
ATOM 810 N N . TYR B 1 42 ? -0.802 -5.316 -2.57 1 97.81 42 TYR B N 1
ATOM 811 C CA . TYR B 1 42 ? 0.357 -6.117 -2.191 1 97.81 42 TYR B CA 1
ATOM 812 C C . TYR B 1 42 ? 1.637 -5.293 -2.268 1 9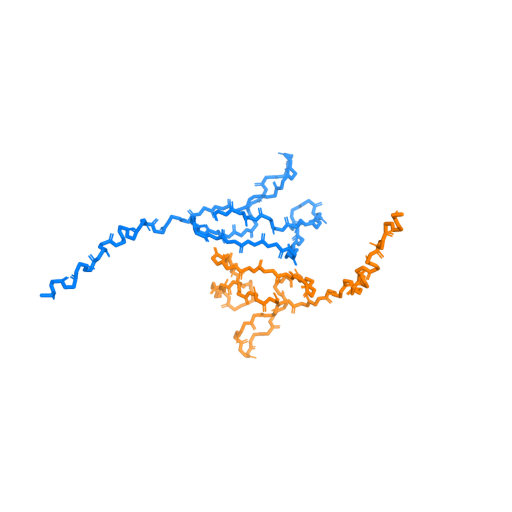7.81 42 TYR B C 1
ATOM 814 O O . TYR B 1 42 ? 1.813 -4.492 -3.191 1 97.81 42 TYR B O 1
ATOM 822 N N . ILE B 1 43 ? 2.449 -5.562 -1.329 1 97.56 43 ILE B N 1
ATOM 823 C CA . ILE B 1 43 ? 3.773 -4.949 -1.345 1 97.56 43 ILE B CA 1
ATOM 824 C C . ILE B 1 43 ? 4.82 -5.977 -0.913 1 97.56 43 ILE B C 1
ATOM 826 O O . ILE B 1 43 ? 4.566 -6.797 -0.03 1 97.56 43 ILE B O 1
ATOM 830 N N . ARG B 1 44 ? 5.949 -5.918 -1.602 1 96.69 44 ARG B N 1
ATOM 831 C CA . ARG B 1 44 ? 7.051 -6.793 -1.206 1 96.69 44 ARG B CA 1
ATOM 832 C C . ARG B 1 44 ? 7.895 -6.148 -0.111 1 96.69 44 ARG B C 1
ATOM 834 O O . ARG B 1 44 ? 8.391 -5.035 -0.281 1 96.69 44 ARG B O 1
ATOM 841 N N . CYS B 1 45 ? 8.008 -6.844 0.965 1 97.56 45 CYS B N 1
ATOM 842 C CA . CYS B 1 45 ? 8.883 -6.375 2.037 1 97.56 45 CYS B CA 1
ATOM 843 C C . CYS B 1 45 ? 10.344 -6.41 1.607 1 97.56 45 CYS B C 1
ATOM 845 O O . CYS B 1 45 ? 10.867 -7.473 1.266 1 97.56 45 CYS B O 1
ATOM 847 N N . LYS B 1 46 ? 10.984 -5.359 1.76 1 95.12 46 LYS B N 1
ATOM 848 C CA . LYS B 1 46 ? 12.359 -5.262 1.279 1 95.12 46 LYS B CA 1
ATOM 849 C C . LYS B 1 46 ? 13.328 -5.949 2.238 1 95.12 46 LYS B C 1
ATOM 851 O O . LYS B 1 46 ? 14.445 -6.305 1.853 1 95.12 46 LYS B O 1
ATOM 856 N N . LYS B 1 47 ? 12.852 -6.129 3.373 1 96.69 47 LYS B N 1
ATOM 857 C CA . LYS B 1 47 ? 13.742 -6.723 4.367 1 96.69 47 LYS B CA 1
ATOM 858 C C . LYS B 1 47 ? 13.727 -8.25 4.277 1 96.69 47 LYS B C 1
ATOM 860 O O . LYS B 1 47 ? 14.781 -8.875 4.145 1 96.69 47 LYS B O 1
ATOM 865 N N . CYS B 1 48 ? 12.648 -8.875 4.297 1 97.75 48 CYS B N 1
ATOM 866 C CA . CYS B 1 48 ? 12.594 -10.336 4.352 1 97.75 48 CYS B CA 1
ATOM 867 C C . CYS B 1 48 ? 12.281 -10.922 2.979 1 97.75 48 CYS B C 1
ATOM 869 O O . CYS B 1 48 ? 12.406 -12.125 2.77 1 97.75 48 CYS B O 1
ATOM 871 N N . GLY B 1 49 ? 11.789 -10.039 2.057 1 96.88 49 GLY B N 1
ATOM 872 C CA . GLY B 1 49 ? 11.586 -10.469 0.681 1 96.88 49 GLY B CA 1
ATOM 873 C C . GLY B 1 49 ? 10.211 -11.055 0.436 1 96.88 49 GLY B C 1
ATOM 874 O O . GLY B 1 49 ? 9.898 -11.484 -0.679 1 96.88 49 GLY B O 1
ATOM 875 N N . ARG B 1 50 ? 9.367 -10.977 1.368 1 96.38 50 ARG B N 1
ATOM 876 C CA . ARG B 1 50 ? 8.039 -11.578 1.234 1 96.38 50 ARG B CA 1
ATOM 877 C C . ARG B 1 50 ? 7.039 -10.57 0.674 1 96.38 50 ARG B C 1
ATOM 879 O O . ARG B 1 50 ? 7.102 -9.383 0.991 1 96.38 50 ARG B O 1
ATOM 886 N N . GLU B 1 51 ? 6.168 -11.102 -0.134 1 97 51 GLU B N 1
ATOM 887 C CA . GLU B 1 51 ? 5.027 -10.305 -0.577 1 97 51 GLU B CA 1
ATOM 888 C C . GLU B 1 51 ? 3.949 -10.234 0.499 1 97 51 GLU B C 1
ATOM 890 O O . GLU B 1 51 ? 3.5 -11.266 1 1 97 51 GLU B O 1
ATOM 895 N N . VAL B 1 52 ? 3.512 -9.062 0.861 1 97.31 52 VAL B N 1
ATOM 896 C CA . VAL B 1 52 ? 2.529 -8.852 1.919 1 97.31 52 VAL B CA 1
ATOM 897 C C . VAL B 1 52 ? 1.267 -8.219 1.333 1 97.31 52 VAL B C 1
ATOM 899 O O . VAL B 1 52 ? 1.337 -7.219 0.622 1 97.31 52 VAL B O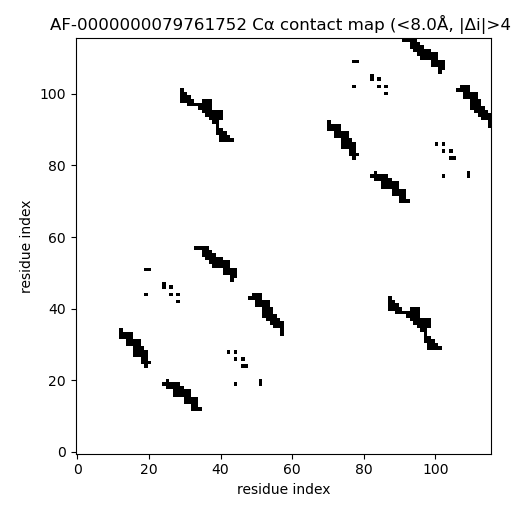 1
ATOM 902 N N . GLU B 1 53 ? 0.114 -8.859 1.589 1 97.12 53 GLU B N 1
ATOM 903 C CA . GLU B 1 53 ? -1.15 -8.203 1.276 1 97.12 53 GLU B CA 1
ATOM 904 C C . GLU B 1 53 ? -1.542 -7.211 2.367 1 97.12 53 GLU B C 1
ATOM 906 O O . GLU B 1 53 ? -1.6 -7.57 3.547 1 97.12 53 GLU B O 1
ATOM 911 N N . ILE B 1 54 ? -1.779 -6.012 1.945 1 97.38 54 ILE B N 1
ATOM 912 C CA . ILE B 1 54 ? -2.217 -4.996 2.896 1 97.38 54 ILE B CA 1
ATOM 913 C C . ILE B 1 54 ? -3.721 -5.117 3.125 1 97.38 54 ILE B C 1
ATOM 915 O O . ILE B 1 54 ? -4.516 -4.871 2.215 1 97.38 54 ILE B O 1
ATOM 919 N N . ARG B 1 55 ? -4.086 -5.555 4.316 1 96.19 55 ARG B N 1
ATOM 920 C CA . ARG B 1 55 ? -5.488 -5.684 4.699 1 96.19 55 ARG B CA 1
ATOM 921 C C . ARG B 1 55 ? -5.812 -4.801 5.898 1 96.19 55 ARG B C 1
ATOM 923 O O . ARG B 1 55 ? -5.359 -5.07 7.016 1 96.19 55 ARG B O 1
ATOM 930 N N . ILE B 1 56 ? -6.473 -3.787 5.578 1 95.19 56 ILE B N 1
ATOM 931 C CA . ILE B 1 56 ? -6.902 -2.863 6.621 1 95.19 56 ILE B CA 1
ATOM 932 C C . ILE B 1 56 ? -8.414 -2.672 6.547 1 95.19 56 ILE B C 1
ATOM 934 O O . ILE B 1 56 ? -8.953 -2.336 5.492 1 95.19 56 ILE B O 1
ATOM 938 N N . LYS B 1 57 ? -9.07 -2.939 7.602 1 88.25 57 LYS B N 1
ATOM 939 C CA . LYS B 1 57 ? -10.508 -2.695 7.742 1 88.25 57 LYS B CA 1
ATOM 940 C C . LYS B 1 57 ? -10.797 -1.855 8.984 1 88.25 57 LYS B C 1
ATOM 942 O O . LYS B 1 57 ? -10.742 -2.357 10.109 1 88.25 57 LYS B O 1
ATOM 947 N N . ASN B 1 58 ? -10.82 -0.614 8.688 1 72.5 58 ASN B N 1
ATOM 948 C CA . ASN B 1 58 ? -11.227 0.21 9.828 1 72.5 58 ASN B CA 1
ATOM 949 C C . ASN B 1 58 ? -12.68 0.665 9.695 1 72.5 58 ASN B C 1
ATOM 951 O O . ASN B 1 58 ? -13.211 0.762 8.594 1 72.5 58 ASN B O 1
#